Protein AF-A0A9D8T652-F1 (afdb_monomer)

Nearest PDB structures (foldseek):
  4m00-assembly1_A  TM=7.021E-01  e=5.034E-04  Staphylococcus aureus subsp. aureus NCTC 8325
  4m03-assembly1_A-2  TM=6.980E-01  e=7.213E-04  Staphylococcus aureus subsp. aureus NCTC 8325
  4m02-assembly1_A  TM=6.952E-01  e=9.168E-04  Staphylococcus aureus subsp. aureus NCTC 8325
  4aq1-assembly4_C-3  TM=4.911E-01  e=6.244E-03  Geobacillus stearothermophilus
  7r5j-assembly1_10  TM=4.994E-01  e=7.039E-03  Homo sapiens

Solvent-accessible surface area (backbone atoms only — not comparable to full-atom values): 7492 Å² total; per-residue (Å²): 129,68,89,71,48,43,65,45,72,56,82,57,40,29,69,56,28,59,62,77,68,54,56,48,78,50,68,48,38,81,45,50,93,86,70,83,84,55,28,54,43,55,54,50,51,56,52,64,74,34,58,66,48,84,45,37,47,70,38,75,51,76,45,62,52,53,78,82,44,74,87,55,77,54,67,59,45,58,52,75,50,69,86,60,92,39,41,50,76,50,73,57,76,48,38,34,41,37,40,33,59,38,67,42,77,50,59,33,42,35,34,42,33,31,77,88,69,54,69,54,74,48,59,37,33,35,41,26,38,125

Mean predicted aligned error: 3.31 Å

Foldseek 3Di:
DDDQQQQCPQQDGNQLCVLVVHDSNDNQQQDDPVPPPHGVVNVVVVLVVAAEDEAAAQDKDKDFQCVVVVVQPAAKAKDKDFDDPQWDWDDDRRIIMIGGHHFHKGWIWMKIAHPVGDIDIGIYIYGHGD

Radius of gyration: 16.72 Å; Cα contacts (8 Å, |Δi|>4): 249; chains: 1; bounding box: 41×31×46 Å

pLDDT: mean 95.8, std 4.02, range [68.31, 98.5]

Secondary structure (DSSP, 8-state):
--TTSSSS-SSS-HHHHHHHT--TTS--TT--SS-SS--HHHHHHHHHHS-EEEEETT-EEEEEGGGGGTT--SS-EEEEE---SSEEEEEETTEEEEEE-SSEEEEEEEEEE-TTS-EEEEEEEEEEE-

Sequence (130 aa):
RPEGYDSDQDGMLDWWEKLIGSNAQKANHNDDPDHDGWTLLEDYLEFLSHPYLLMKAGSEATFDAAICFKGFDKQPVYSINSQSDIFAAEIDNSLIKVNAKEKGLGKIVMKVTDAQGDSFEQTLNIAICE

Structure (mmCIF, N/CA/C/O backbone):
data_AF-A0A9D8T652-F1
#
_entry.id   AF-A0A9D8T652-F1
#
loop_
_atom_site.group_PDB
_atom_site.id
_atom_site.type_symbol
_atom_site.label_atom_id
_atom_site.label_alt_id
_atom_site.label_comp_id
_atom_site.label_asym_id
_atom_site.label_entity_id
_atom_site.label_seq_id
_atom_site.pdbx_PDB_ins_code
_atom_site.Cartn_x
_atom_site.Cartn_y
_atom_site.Cartn_z
_atom_site.occupancy
_atom_site.B_iso_or_equiv
_atom_site.auth_seq_id
_atom_site.auth_comp_id
_atom_site.auth_asym_id
_atom_site.auth_atom_id
_atom_site.pdbx_PDB_model_num
ATOM 1 N N . ARG A 1 1 ? 0.489 -17.790 -14.366 1.00 68.31 1 ARG A N 1
ATOM 2 C CA . ARG A 1 1 ? -0.011 -16.411 -14.149 1.00 68.31 1 ARG A CA 1
ATOM 3 C C . ARG A 1 1 ? -0.076 -15.725 -15.517 1.00 68.31 1 ARG A C 1
ATOM 5 O O . ARG A 1 1 ? 0.501 -16.301 -16.436 1.00 68.31 1 ARG A O 1
ATOM 12 N N . PRO A 1 2 ? -0.817 -14.619 -15.698 1.00 83.62 2 PRO A N 1
ATOM 13 C CA . PRO A 1 2 ? -0.801 -13.879 -16.960 1.00 83.62 2 PRO A CA 1
ATOM 14 C C . PRO A 1 2 ? 0.624 -13.462 -17.342 1.00 83.62 2 PRO A C 1
ATOM 16 O O . PRO A 1 2 ? 1.485 -13.347 -16.471 1.00 83.62 2 PRO A O 1
ATOM 19 N N . GLU A 1 3 ? 0.859 -13.252 -18.632 1.00 82.69 3 GLU A N 1
ATOM 20 C CA . GLU A 1 3 ? 2.091 -12.629 -19.122 1.00 82.69 3 GLU A CA 1
ATOM 21 C C . GLU A 1 3 ? 2.241 -11.219 -18.518 1.00 82.69 3 GLU A C 1
ATOM 23 O O . GLU A 1 3 ? 1.239 -10.522 -18.340 1.00 82.69 3 GLU A O 1
ATOM 28 N N . GLY A 1 4 ? 3.466 -10.821 -18.154 1.00 84.56 4 GLY A N 1
ATOM 29 C CA . GLY A 1 4 ? 3.731 -9.528 -17.504 1.00 84.56 4 GLY A CA 1
ATOM 30 C C . GLY A 1 4 ? 3.323 -9.448 -16.029 1.00 84.56 4 GLY A C 1
ATOM 31 O O . GLY A 1 4 ? 3.070 -8.358 -15.520 1.00 84.56 4 GLY A O 1
ATOM 32 N N . TYR A 1 5 ? 3.165 -10.594 -15.359 1.00 91.31 5 TYR A N 1
ATOM 33 C CA . TYR A 1 5 ? 2.900 -10.630 -13.919 1.00 91.31 5 TYR A CA 1
ATOM 34 C C . TYR A 1 5 ? 4.182 -10.460 -13.086 1.00 91.31 5 TYR A C 1
ATOM 36 O O . TYR A 1 5 ? 4.167 -9.722 -12.109 1.00 91.31 5 TYR A O 1
ATOM 44 N N . ASP A 1 6 ? 5.230 -11.189 -13.465 1.00 96.38 6 ASP A N 1
ATOM 45 C CA . ASP A 1 6 ? 6.579 -11.243 -12.877 1.00 96.38 6 ASP A CA 1
ATOM 46 C C . ASP A 1 6 ? 7.470 -11.796 -14.001 1.00 96.38 6 ASP A C 1
ATOM 48 O O . ASP A 1 6 ? 7.504 -13.008 -14.259 1.00 96.38 6 ASP A O 1
ATOM 52 N N . SER A 1 7 ? 7.968 -10.886 -14.830 1.00 96.50 7 SER A N 1
ATOM 53 C CA . SER A 1 7 ? 8.536 -11.189 -16.144 1.00 96.50 7 SER A CA 1
ATOM 54 C C . SER A 1 7 ? 9.944 -11.778 -16.064 1.00 96.50 7 SER A C 1
ATOM 56 O O . SER A 1 7 ? 10.302 -12.599 -16.913 1.00 96.50 7 SER A O 1
ATOM 58 N N . ASP A 1 8 ? 10.725 -11.407 -15.055 1.00 96.19 8 ASP A N 1
ATOM 59 C CA . ASP A 1 8 ? 12.075 -11.921 -14.812 1.00 96.19 8 ASP A CA 1
ATOM 60 C C . ASP A 1 8 ? 12.148 -13.003 -13.721 1.00 96.19 8 ASP A C 1
ATOM 62 O O . ASP A 1 8 ? 13.202 -13.623 -13.556 1.00 96.19 8 ASP A O 1
ATOM 66 N N . GLN A 1 9 ? 11.006 -13.327 -13.101 1.00 96.19 9 GLN A N 1
ATOM 67 C CA . GLN A 1 9 ? 10.797 -14.467 -12.202 1.00 96.19 9 GLN A CA 1
ATOM 68 C C . GLN A 1 9 ? 11.591 -14.362 -10.907 1.00 96.19 9 GLN A C 1
ATOM 70 O O . GLN A 1 9 ? 12.114 -15.360 -10.395 1.00 96.19 9 GLN A O 1
ATOM 75 N N . ASP A 1 10 ? 11.681 -13.147 -10.388 1.00 96.56 10 ASP A N 1
ATOM 76 C CA . ASP A 1 10 ? 12.565 -12.808 -9.285 1.00 96.56 10 ASP A CA 1
ATOM 77 C C . ASP A 1 10 ? 11.826 -12.628 -7.946 1.00 96.56 10 ASP A C 1
ATOM 79 O O . ASP A 1 10 ? 12.440 -12.531 -6.882 1.00 96.56 10 ASP A O 1
ATOM 83 N N . GLY A 1 11 ? 10.493 -12.720 -7.996 1.00 95.62 11 GLY A N 1
ATOM 84 C CA . GLY A 1 11 ? 9.608 -12.629 -6.842 1.00 95.62 11 GLY A CA 1
ATOM 85 C C . GLY A 1 11 ? 8.976 -11.251 -6.662 1.00 95.62 11 GLY A C 1
ATOM 86 O 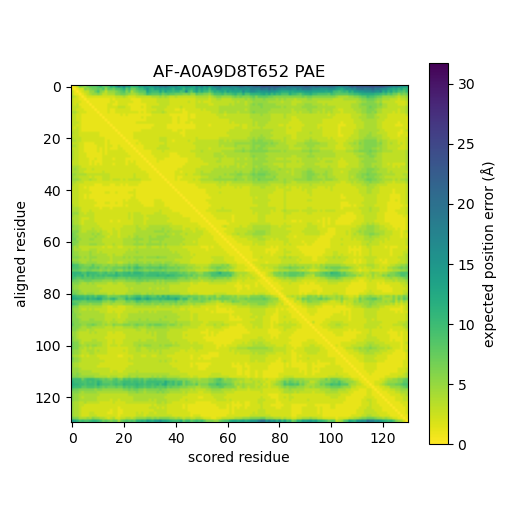O . GLY A 1 11 ? 8.002 -11.150 -5.905 1.00 95.62 11 GLY A O 1
ATOM 87 N N . MET A 1 12 ? 9.455 -10.227 -7.370 1.00 97.50 12 MET A N 1
ATOM 88 C CA . MET A 1 12 ? 8.786 -8.934 -7.490 1.00 97.50 12 MET A CA 1
ATOM 89 C C . MET A 1 12 ? 7.799 -8.944 -8.660 1.00 97.50 12 MET A C 1
ATOM 91 O O . MET A 1 12 ? 7.916 -9.709 -9.608 1.00 97.50 12 MET A O 1
ATOM 95 N N . LEU A 1 13 ? 6.737 -8.144 -8.563 1.00 96.75 13 LEU A N 1
ATOM 96 C CA . LEU A 1 13 ? 5.757 -8.047 -9.647 1.00 96.75 13 LEU A CA 1
ATOM 97 C C . LEU A 1 13 ? 6.087 -6.873 -10.554 1.00 96.75 13 LEU A C 1
ATOM 99 O O . LEU A 1 13 ? 6.394 -5.789 -10.058 1.00 96.75 13 LEU A O 1
ATOM 103 N N . ASP A 1 14 ? 5.851 -7.030 -11.858 1.00 96.44 14 ASP A N 1
ATOM 104 C CA . ASP A 1 14 ? 6.152 -5.99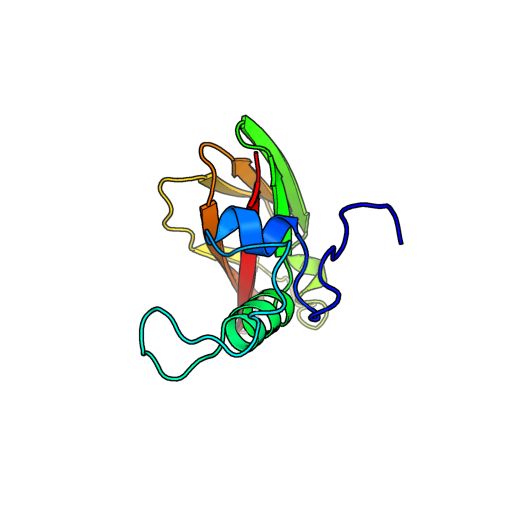6 -12.854 1.00 96.44 14 ASP A CA 1
ATOM 105 C C . ASP A 1 14 ? 5.556 -4.623 -12.502 1.00 96.44 14 ASP A C 1
ATOM 107 O O . ASP A 1 14 ? 6.127 -3.586 -12.836 1.00 96.44 14 ASP A O 1
ATOM 111 N N . TRP A 1 15 ? 4.363 -4.587 -11.892 1.00 95.00 15 TRP A N 1
ATOM 112 C CA . TRP A 1 15 ? 3.718 -3.325 -11.514 1.00 95.00 15 TRP A CA 1
ATOM 113 C C . TRP A 1 15 ? 4.467 -2.612 -10.386 1.00 95.00 15 TRP A C 1
ATOM 115 O O . TRP A 1 15 ? 4.519 -1.384 -10.400 1.00 95.00 15 TRP A O 1
ATOM 125 N N . TRP A 1 16 ? 5.036 -3.363 -9.439 1.00 96.62 16 TRP A N 1
ATOM 126 C CA . TRP A 1 16 ? 5.804 -2.825 -8.319 1.00 96.62 16 TRP A CA 1
ATOM 127 C C . TRP A 1 16 ? 7.099 -2.232 -8.842 1.00 96.62 16 TRP A C 1
ATOM 129 O O . TRP A 1 16 ? 7.370 -1.053 -8.635 1.00 96.62 16 TRP A O 1
ATOM 139 N N . GLU A 1 17 ? 7.835 -3.013 -9.626 1.00 97.25 17 GLU A N 1
ATOM 140 C CA . GLU A 1 17 ? 9.112 -2.596 -10.191 1.00 97.25 17 GLU A CA 1
ATOM 141 C C . GLU A 1 17 ? 8.978 -1.356 -11.071 1.00 97.25 17 GLU A C 1
ATOM 143 O O . GLU A 1 17 ? 9.744 -0.407 -10.921 1.00 97.25 17 GLU A O 1
ATOM 148 N N . LYS A 1 18 ? 7.950 -1.302 -11.929 1.00 95.69 18 LYS A N 1
ATOM 149 C CA . LYS A 1 18 ? 7.647 -0.102 -12.728 1.00 95.69 18 LYS A CA 1
ATOM 150 C C . LYS A 1 18 ? 7.316 1.108 -11.857 1.00 95.69 18 LYS A C 1
ATOM 152 O O . LYS A 1 18 ? 7.651 2.229 -12.235 1.00 95.69 18 LYS A O 1
ATOM 157 N N . LEU A 1 19 ? 6.645 0.899 -10.724 1.00 96.12 19 LEU A N 1
ATOM 158 C CA . LEU A 1 19 ? 6.236 1.969 -9.817 1.00 96.12 19 LEU A CA 1
ATOM 159 C C . LEU A 1 19 ? 7.425 2.565 -9.054 1.00 96.12 19 LEU A C 1
ATOM 161 O O . LEU A 1 19 ? 7.493 3.785 -8.919 1.00 96.12 19 LEU A O 1
ATOM 165 N N . ILE A 1 20 ? 8.363 1.725 -8.606 1.00 95.25 20 ILE A N 1
ATOM 166 C CA . ILE A 1 20 ? 9.574 2.159 -7.888 1.00 95.25 20 ILE A CA 1
ATOM 167 C C . ILE A 1 20 ? 10.742 2.524 -8.819 1.00 95.25 20 ILE A C 1
ATOM 169 O O . ILE A 1 20 ? 11.761 3.033 -8.365 1.00 95.25 20 ILE A O 1
ATOM 173 N N . GLY A 1 21 ? 10.601 2.289 -10.127 1.00 95.25 21 GLY A N 1
ATOM 174 C CA . GLY A 1 21 ? 11.634 2.584 -11.122 1.00 95.25 21 GLY A CA 1
ATOM 175 C C . GLY A 1 21 ? 12.729 1.517 -11.252 1.00 95.25 21 GLY A C 1
ATOM 176 O O . GLY A 1 21 ? 13.797 1.821 -11.785 1.00 95.25 21 GLY A O 1
ATOM 177 N N . SER A 1 22 ? 12.471 0.286 -10.798 1.00 95.75 22 SER A N 1
ATOM 178 C CA . SER A 1 22 ? 13.306 -0.892 -11.073 1.00 95.75 22 SER A CA 1
ATOM 179 C C . SER A 1 22 ? 13.072 -1.432 -12.499 1.00 95.75 22 SER A C 1
ATOM 181 O O . SER A 1 22 ? 12.342 -0.843 -13.305 1.00 95.75 22 SER A O 1
ATOM 183 N N . ASN A 1 23 ? 13.716 -2.548 -12.846 1.00 96.06 23 ASN A N 1
ATOM 184 C CA . ASN A 1 23 ? 13.670 -3.165 -14.163 1.00 96.06 23 ASN A CA 1
ATOM 185 C C . ASN A 1 23 ? 13.030 -4.557 -14.129 1.00 96.06 23 ASN A C 1
ATOM 187 O O . ASN A 1 23 ? 13.747 -5.542 -14.023 1.00 96.06 23 ASN A O 1
ATOM 191 N N . ALA A 1 24 ? 11.738 -4.609 -14.455 1.00 96.56 24 ALA A N 1
ATOM 192 C CA . ALA A 1 24 ? 10.939 -5.836 -14.538 1.00 96.56 24 ALA A CA 1
ATOM 193 C C . ALA A 1 24 ? 11.366 -6.860 -15.602 1.00 96.56 24 ALA A C 1
ATOM 195 O O . ALA A 1 24 ? 10.586 -7.716 -15.991 1.00 96.56 24 ALA A O 1
ATOM 196 N N . GLN A 1 25 ? 12.534 -6.719 -16.219 1.00 97.12 25 GLN A N 1
ATOM 197 C CA . GLN A 1 25 ? 13.079 -7.671 -17.191 1.00 97.12 25 GLN A CA 1
ATOM 198 C C . GLN A 1 25 ? 14.458 -8.185 -16.757 1.00 97.12 25 GLN A C 1
ATOM 200 O O . GLN A 1 25 ? 15.154 -8.836 -17.544 1.00 97.12 25 GLN A O 1
ATOM 205 N N . LYS A 1 26 ? 14.895 -7.856 -15.540 1.00 97.69 26 LYS A N 1
ATOM 206 C CA . LYS A 1 26 ? 16.199 -8.216 -14.999 1.00 97.69 26 LYS A CA 1
ATOM 207 C C . LYS A 1 26 ? 16.004 -8.552 -13.530 1.00 97.69 26 LYS A C 1
ATOM 209 O O . LYS A 1 26 ? 15.917 -7.628 -12.742 1.00 97.69 26 LYS A O 1
ATOM 214 N N . ALA A 1 27 ? 16.153 -9.835 -13.196 1.00 97.75 27 ALA A N 1
ATOM 215 C CA . ALA A 1 27 ? 16.080 -10.348 -11.831 1.00 97.75 27 ALA A CA 1
ATOM 216 C C . ALA A 1 27 ? 17.088 -9.651 -10.900 1.00 97.75 27 ALA A C 1
ATOM 218 O O . ALA A 1 27 ? 18.232 -10.097 -10.740 1.00 97.75 27 ALA A O 1
ATOM 219 N N . ASN A 1 28 ? 16.676 -8.522 -10.336 1.00 97.75 28 ASN A N 1
ATOM 220 C CA . ASN A 1 28 ? 17.503 -7.579 -9.602 1.00 97.75 28 ASN A CA 1
ATOM 221 C C . ASN A 1 28 ? 16.968 -7.317 -8.194 1.00 97.75 28 ASN A C 1
ATOM 223 O O . ASN A 1 28 ? 17.442 -6.400 -7.538 1.00 97.75 28 ASN A O 1
ATOM 227 N N . HIS A 1 29 ? 16.065 -8.166 -7.707 1.00 98.12 29 HIS A N 1
ATOM 228 C CA . HIS A 1 29 ? 15.568 -8.211 -6.334 1.00 98.12 29 HIS A CA 1
ATOM 229 C C . HIS A 1 29 ? 16.623 -8.046 -5.240 1.00 98.12 29 HIS A C 1
ATOM 231 O O . HIS A 1 29 ? 16.267 -7.543 -4.186 1.00 98.12 29 HIS A O 1
ATOM 237 N N . ASN A 1 30 ? 17.875 -8.479 -5.454 1.00 98.31 30 ASN A N 1
ATOM 238 C CA . ASN A 1 30 ? 18.967 -8.350 -4.476 1.00 98.31 30 ASN A CA 1
ATOM 239 C C . ASN A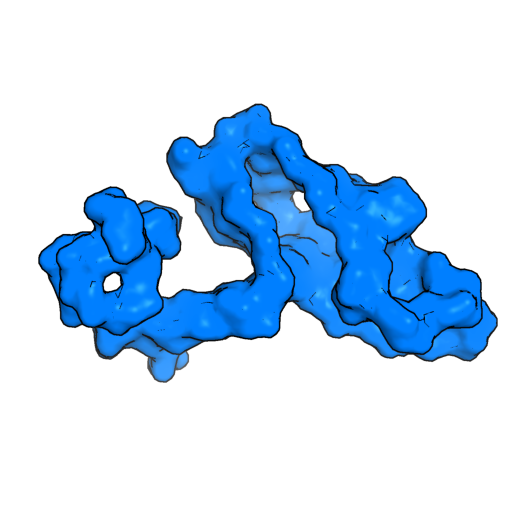 1 30 ? 19.764 -7.037 -4.600 1.00 98.31 30 ASN A C 1
ATOM 241 O O . ASN A 1 30 ? 20.728 -6.851 -3.857 1.00 98.31 30 ASN A O 1
ATOM 245 N N . ASP A 1 31 ? 19.445 -6.179 -5.572 1.00 98.44 31 ASP A N 1
ATOM 246 C CA . ASP A 1 31 ? 20.046 -4.851 -5.664 1.00 98.44 31 ASP A CA 1
ATOM 247 C C . ASP A 1 31 ? 19.550 -4.005 -4.470 1.00 98.44 31 ASP A C 1
ATOM 249 O O . ASP A 1 31 ? 18.415 -4.145 -4.019 1.00 98.44 31 ASP A O 1
ATOM 253 N N . ASP A 1 32 ? 20.418 -3.121 -3.982 1.00 97.94 32 ASP A N 1
ATOM 254 C CA . ASP A 1 32 ? 20.154 -2.112 -2.945 1.00 97.94 32 ASP A CA 1
ATOM 255 C C . ASP A 1 32 ? 20.634 -0.763 -3.523 1.00 97.94 32 ASP A C 1
ATOM 257 O O . ASP A 1 32 ? 21.814 -0.403 -3.387 1.00 97.94 32 ASP A O 1
ATOM 261 N N . PRO A 1 33 ? 19.798 -0.099 -4.348 1.00 96.81 33 PRO A N 1
ATOM 262 C CA . PRO A 1 33 ? 20.215 1.065 -5.126 1.00 96.81 33 PRO A CA 1
ATOM 263 C C . PRO A 1 33 ? 20.317 2.360 -4.312 1.00 96.81 33 PRO A C 1
ATOM 265 O O . PRO A 1 33 ? 21.003 3.283 -4.761 1.00 96.81 33 PRO A O 1
ATOM 268 N N . ASP A 1 34 ? 19.643 2.460 -3.165 1.00 96.44 34 ASP A N 1
ATOM 269 C CA . ASP A 1 34 ? 19.699 3.627 -2.277 1.00 96.44 34 ASP A CA 1
ATOM 270 C C . ASP A 1 34 ? 20.634 3.435 -1.068 1.00 96.44 34 ASP A C 1
ATOM 272 O O . ASP A 1 34 ? 20.961 4.416 -0.392 1.00 96.44 34 ASP A O 1
ATOM 276 N N . HIS A 1 35 ? 21.187 2.229 -0.903 1.00 97.31 35 HIS A N 1
ATOM 277 C CA . HIS A 1 35 ? 22.204 1.864 0.081 1.00 97.31 35 HIS A CA 1
ATOM 278 C C . HIS A 1 35 ? 21.726 1.985 1.529 1.00 97.31 35 HIS A C 1
ATOM 280 O O . HIS A 1 35 ? 22.509 2.363 2.414 1.00 97.31 35 HIS A O 1
ATOM 286 N N . ASP A 1 36 ? 20.454 1.675 1.780 1.00 97.44 36 ASP A N 1
ATOM 287 C CA . ASP A 1 36 ? 19.873 1.685 3.124 1.00 97.44 36 ASP A CA 1
ATOM 288 C C . ASP A 1 36 ? 19.983 0.324 3.848 1.00 97.44 36 ASP A C 1
ATOM 290 O O . ASP A 1 36 ? 19.710 0.224 5.052 1.00 97.44 36 ASP A O 1
ATOM 294 N N . GLY A 1 37 ? 20.493 -0.695 3.146 1.00 97.69 37 GLY A N 1
ATOM 295 C CA . GLY A 1 37 ? 20.681 -2.050 3.649 1.00 97.69 37 GLY A CA 1
ATOM 296 C C . GLY A 1 37 ? 19.484 -2.976 3.434 1.00 97.69 37 GLY A C 1
ATOM 297 O O . GLY A 1 37 ? 19.548 -4.112 3.911 1.00 97.6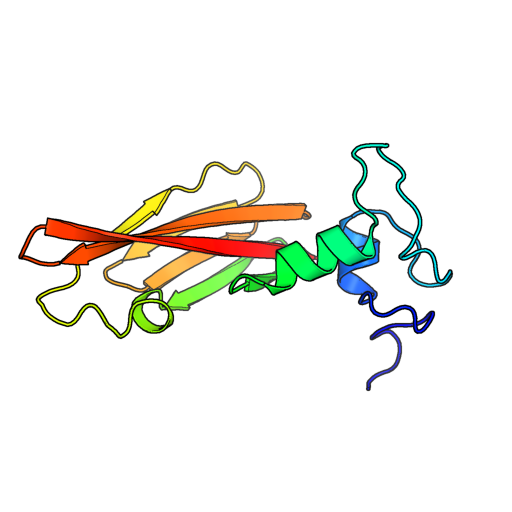9 37 GLY A O 1
ATOM 298 N N . TRP A 1 38 ? 18.439 -2.516 2.743 1.00 98.00 38 TRP A N 1
ATOM 299 C CA . TRP A 1 38 ? 17.310 -3.315 2.283 1.00 98.00 38 TRP A CA 1
ATOM 300 C C . TRP A 1 38 ? 17.413 -3.540 0.778 1.00 98.00 38 TRP A C 1
ATOM 302 O O . TRP A 1 38 ? 17.781 -2.676 -0.013 1.00 98.00 38 TRP A O 1
ATOM 312 N N . THR A 1 39 ? 17.128 -4.767 0.374 1.00 98.44 39 THR A N 1
ATOM 313 C CA . THR A 1 39 ? 17.040 -5.125 -1.037 1.00 98.44 39 THR A CA 1
ATOM 314 C C . THR A 1 39 ? 15.672 -4.750 -1.599 1.00 98.44 39 THR A C 1
ATOM 316 O O . THR A 1 39 ? 14.674 -4.709 -0.874 1.00 98.44 39 THR A O 1
ATOM 319 N N . LEU A 1 40 ? 15.586 -4.588 -2.921 1.00 98.44 40 LEU A N 1
ATOM 320 C CA . LEU A 1 40 ? 14.318 -4.300 -3.605 1.00 98.44 40 LEU A CA 1
ATOM 321 C C . LEU A 1 40 ? 13.196 -5.305 -3.271 1.00 98.44 40 LEU A C 1
ATOM 323 O O . LEU A 1 40 ? 12.021 -4.934 -3.193 1.00 98.44 40 LEU A O 1
ATOM 327 N N . LEU A 1 41 ? 13.541 -6.580 -3.058 1.00 98.38 41 LEU A N 1
ATOM 328 C CA . LEU A 1 41 ? 12.571 -7.594 -2.638 1.00 98.38 41 LEU A CA 1
ATOM 329 C C . LEU A 1 41 ? 12.147 -7.442 -1.180 1.00 98.38 41 LEU A C 1
ATOM 331 O O . LEU A 1 41 ? 10.990 -7.715 -0.868 1.00 98.38 41 LEU A O 1
ATOM 335 N N . GLU A 1 42 ? 13.032 -7.016 -0.284 1.00 98.50 42 GLU A N 1
ATOM 336 C CA . GLU A 1 42 ? 12.660 -6.781 1.113 1.00 98.50 42 GLU A CA 1
ATOM 337 C C . GLU A 1 42 ? 11.693 -5.598 1.235 1.00 98.50 42 GLU A C 1
ATOM 339 O O . GLU A 1 42 ? 10.690 -5.729 1.940 1.00 98.50 42 GLU A O 1
ATOM 344 N N . ASP A 1 43 ? 11.894 -4.525 0.463 1.00 98.12 43 ASP A N 1
ATOM 345 C CA . ASP A 1 43 ? 10.925 -3.423 0.356 1.00 98.12 43 ASP A CA 1
ATOM 346 C C . ASP A 1 43 ? 9.568 -3.902 -0.166 1.00 98.12 43 ASP A C 1
ATOM 348 O O . ASP A 1 43 ? 8.506 -3.531 0.345 1.00 98.12 43 ASP A O 1
ATOM 352 N N . TYR A 1 44 ? 9.582 -4.774 -1.176 1.00 98.06 44 TYR A N 1
ATOM 353 C CA . TYR A 1 44 ? 8.351 -5.335 -1.718 1.00 98.06 44 TYR A CA 1
ATOM 354 C C . TYR A 1 44 ? 7.611 -6.211 -0.694 1.00 98.06 44 TYR A C 1
ATOM 356 O O . TYR A 1 44 ? 6.383 -6.148 -0.567 1.00 98.06 44 TYR A O 1
ATOM 364 N N . LEU A 1 45 ? 8.345 -7.028 0.064 1.00 98.25 45 LEU A N 1
ATOM 365 C CA . LEU A 1 45 ? 7.777 -7.871 1.115 1.00 98.25 45 LEU A CA 1
ATOM 366 C C . LEU A 1 45 ? 7.260 -7.046 2.299 1.00 98.25 45 LEU A C 1
ATOM 368 O O . LEU A 1 45 ? 6.216 -7.398 2.854 1.00 98.25 45 LEU A O 1
ATOM 372 N N . GLU A 1 46 ? 7.927 -5.945 2.656 1.00 97.94 46 GLU A N 1
ATOM 373 C CA . GLU A 1 46 ? 7.418 -4.971 3.630 1.00 97.94 46 GLU A CA 1
ATOM 374 C C . GLU A 1 46 ? 6.074 -4.415 3.161 1.00 97.94 46 GLU A C 1
ATOM 376 O O . GLU A 1 46 ? 5.087 -4.472 3.908 1.00 97.94 46 GLU A O 1
ATOM 381 N N . PHE A 1 47 ? 5.994 -3.996 1.893 1.00 97.88 47 PHE A N 1
ATOM 382 C CA . PHE A 1 47 ? 4.764 -3.446 1.341 1.00 97.88 47 PHE A CA 1
ATOM 383 C C . PHE A 1 47 ? 3.610 -4.455 1.423 1.00 97.88 47 PHE A C 1
ATOM 385 O O . PHE A 1 47 ? 2.501 -4.107 1.841 1.00 97.88 47 PHE A O 1
ATOM 392 N N . LEU A 1 48 ? 3.875 -5.715 1.060 1.00 97.19 48 LEU A N 1
ATOM 393 C CA . LEU A 1 48 ? 2.895 -6.805 1.091 1.00 97.19 48 LEU A CA 1
ATOM 394 C C . LEU A 1 48 ? 2.539 -7.292 2.500 1.00 97.19 48 LEU A C 1
ATOM 396 O O . LEU A 1 48 ? 1.513 -7.957 2.669 1.00 97.19 48 LEU A O 1
ATOM 400 N N . SER A 1 49 ? 3.370 -7.001 3.502 1.00 96.88 49 SER A N 1
ATOM 401 C CA . SER A 1 49 ? 3.100 -7.385 4.893 1.00 96.88 49 SER A CA 1
ATOM 402 C C . SER A 1 49 ? 1.911 -6.625 5.495 1.00 96.88 49 SER A C 1
ATOM 404 O O . SER A 1 49 ? 1.331 -7.059 6.494 1.00 96.88 49 SER A O 1
ATOM 406 N N . HIS A 1 50 ? 1.495 -5.538 4.843 1.00 97.25 50 HIS A N 1
ATOM 407 C CA . HIS A 1 50 ? 0.339 -4.729 5.194 1.00 97.25 50 HIS A CA 1
ATOM 408 C C . HIS A 1 50 ? -0.819 -4.949 4.205 1.00 97.25 50 HIS A C 1
ATOM 410 O O . HIS A 1 50 ? -0.595 -5.275 3.036 1.00 97.25 50 HIS A O 1
ATOM 416 N N . PRO A 1 51 ? -2.087 -4.744 4.618 1.00 97.25 51 PRO A N 1
ATOM 417 C CA . PRO A 1 51 ? -3.171 -4.603 3.652 1.00 97.25 51 PRO A CA 1
ATOM 418 C C . PRO A 1 51 ? -2.836 -3.468 2.680 1.00 97.25 51 PRO A C 1
ATOM 420 O O . PRO A 1 51 ? -2.255 -2.458 3.082 1.00 97.25 51 PRO A O 1
ATOM 423 N N . TYR A 1 52 ? -3.223 -3.614 1.414 1.00 97.38 52 TYR A N 1
ATOM 424 C CA . TYR A 1 52 ? -2.936 -2.609 0.400 1.00 97.38 52 TYR A CA 1
ATOM 425 C C . TYR A 1 52 ? -4.074 -2.416 -0.603 1.00 97.38 52 TYR A C 1
ATOM 427 O O . TYR A 1 52 ? -4.879 -3.318 -0.845 1.00 97.38 52 TYR A O 1
ATOM 435 N N . LEU A 1 53 ? -4.116 -1.231 -1.211 1.00 97.44 53 LEU A N 1
ATOM 436 C CA . LEU A 1 53 ? -4.915 -0.938 -2.397 1.00 97.44 53 LEU A CA 1
ATOM 437 C C . LEU A 1 53 ? -3.998 -0.762 -3.604 1.00 97.44 53 LEU A C 1
ATOM 439 O O . LEU A 1 53 ? -3.037 0.003 -3.557 1.00 97.44 53 LEU A O 1
ATOM 443 N N . LEU A 1 54 ? -4.347 -1.437 -4.697 1.00 96.94 54 LEU A N 1
ATOM 444 C CA . LEU A 1 54 ? -3.751 -1.229 -6.011 1.00 96.94 54 LEU A CA 1
ATOM 445 C C . LEU A 1 54 ? -4.741 -0.439 -6.870 1.00 96.94 54 LEU A C 1
ATOM 447 O O . LEU A 1 54 ? -5.851 -0.904 -7.136 1.00 96.94 54 LEU A O 1
ATOM 451 N N . MET A 1 55 ? -4.358 0.769 -7.268 1.00 96.94 55 MET A N 1
ATOM 452 C CA . MET A 1 55 ? -5.232 1.751 -7.911 1.00 96.94 55 MET A CA 1
ATOM 453 C C . MET A 1 55 ? -4.583 2.322 -9.171 1.00 96.94 55 MET A C 1
ATOM 455 O O . MET A 1 55 ? -3.380 2.188 -9.375 1.00 96.94 55 MET A O 1
ATOM 459 N N . LYS A 1 56 ? -5.382 2.996 -10.002 1.00 96.25 56 LYS A N 1
ATOM 460 C CA . LYS A 1 56 ? -4.882 3.818 -11.115 1.00 96.25 56 LYS A CA 1
ATOM 461 C C . LYS A 1 56 ? -4.998 5.299 -10.789 1.00 96.25 56 LYS A C 1
ATOM 463 O O . LYS A 1 56 ? -5.923 5.694 -10.070 1.00 96.25 56 LYS A O 1
ATOM 468 N N . ALA A 1 57 ? -4.114 6.123 -11.340 1.00 96.06 57 ALA A N 1
ATOM 469 C CA . ALA A 1 57 ? -4.234 7.574 -11.215 1.00 96.06 57 ALA A CA 1
ATOM 470 C C . ALA A 1 57 ? -5.613 8.063 -11.716 1.00 96.06 57 ALA A C 1
ATOM 472 O O . ALA A 1 57 ? -6.125 7.597 -12.735 1.00 96.06 57 ALA A O 1
ATOM 473 N N . GLY A 1 58 ? -6.249 8.967 -10.967 1.00 96.25 58 GLY A N 1
ATOM 474 C CA . GLY A 1 58 ? -7.590 9.485 -11.261 1.00 96.25 58 GLY A CA 1
ATOM 475 C C . GLY A 1 58 ? -8.757 8.560 -10.888 1.00 96.25 58 GLY A C 1
ATOM 476 O O . GLY A 1 58 ? -9.907 8.913 -11.151 1.00 96.25 58 GLY A O 1
ATOM 477 N N . SER A 1 59 ? -8.501 7.389 -10.292 1.00 97.50 59 SER A N 1
ATOM 478 C CA . SER A 1 59 ? -9.552 6.467 -9.833 1.00 97.50 59 SER A CA 1
ATOM 479 C C . SER A 1 59 ? -9.925 6.668 -8.361 1.00 97.50 59 SER A C 1
ATOM 481 O O . SER A 1 59 ? -9.192 7.280 -7.581 1.00 97.50 59 SER A O 1
ATOM 483 N N . GLU A 1 60 ? -11.076 6.122 -7.971 1.00 97.38 60 GLU A N 1
ATOM 484 C CA . GLU A 1 60 ? -11.496 6.028 -6.576 1.00 97.38 60 GLU A CA 1
ATOM 485 C C . GLU A 1 60 ? -11.658 4.570 -6.146 1.00 97.38 60 GLU A C 1
ATOM 487 O O . GLU A 1 60 ? -12.044 3.709 -6.940 1.00 97.38 60 GLU A O 1
ATOM 492 N N . ALA A 1 61 ? -11.366 4.303 -4.87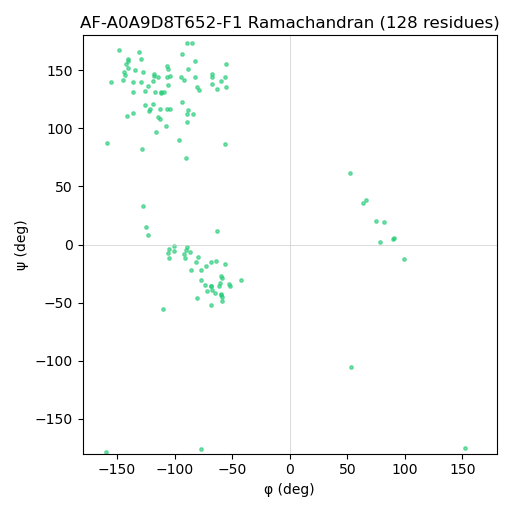7 1.00 97.31 61 ALA A N 1
ATOM 493 C CA . ALA A 1 61 ? -11.586 3.009 -4.251 1.00 97.31 61 ALA A CA 1
ATOM 494 C C . ALA A 1 61 ? -12.095 3.194 -2.822 1.00 97.31 61 ALA A C 1
ATOM 496 O O . ALA A 1 61 ? -11.888 4.234 -2.190 1.00 97.31 61 ALA A O 1
ATOM 497 N N . THR A 1 62 ? -12.751 2.160 -2.308 1.00 97.56 62 THR A N 1
ATOM 498 C CA . THR A 1 62 ? -13.205 2.105 -0.920 1.00 97.56 62 THR A CA 1
ATOM 499 C C . THR A 1 62 ? -12.627 0.873 -0.245 1.00 97.56 62 THR A C 1
ATOM 501 O O . THR A 1 62 ? -12.632 -0.212 -0.826 1.00 97.56 62 THR A O 1
ATOM 504 N N . PHE A 1 63 ? -12.150 1.044 0.984 1.00 98.00 63 PHE A N 1
ATOM 505 C CA . PHE A 1 63 ? -11.635 -0.024 1.832 1.00 98.00 63 PHE A CA 1
ATOM 506 C C . PHE A 1 63 ? -12.353 -0.011 3.180 1.00 98.00 63 PHE A C 1
ATOM 508 O O . PHE A 1 63 ? -12.477 1.039 3.803 1.00 98.00 63 PHE A O 1
ATOM 515 N N . ASP A 1 64 ? -12.820 -1.170 3.640 1.00 97.75 64 ASP A N 1
ATOM 516 C CA . ASP A 1 64 ? -13.445 -1.295 4.956 1.00 97.75 64 ASP A CA 1
ATOM 517 C C . ASP A 1 64 ? -12.392 -1.619 6.024 1.00 97.75 64 ASP A C 1
ATOM 519 O O . ASP A 1 64 ? -11.909 -2.752 6.128 1.00 97.75 64 ASP A O 1
ATOM 523 N N . ALA A 1 65 ? -12.059 -0.620 6.843 1.00 97.25 65 ALA A N 1
ATOM 524 C CA . ALA A 1 65 ? -11.096 -0.738 7.932 1.00 97.25 65 ALA A CA 1
ATOM 525 C C . ALA A 1 65 ? -11.495 -1.814 8.952 1.00 97.25 65 ALA A C 1
ATOM 527 O O . ALA A 1 65 ? -10.619 -2.447 9.545 1.00 97.25 65 ALA A O 1
ATOM 528 N N . ALA A 1 66 ? -12.793 -2.089 9.135 1.00 96.00 66 ALA A N 1
ATOM 529 C CA . ALA A 1 66 ? -13.262 -3.059 10.124 1.00 96.00 66 ALA A CA 1
ATOM 530 C C . ALA A 1 66 ? -12.701 -4.473 9.885 1.00 96.00 66 ALA A C 1
ATOM 532 O O . ALA A 1 66 ? -12.500 -5.231 10.838 1.00 96.00 66 ALA A O 1
ATOM 533 N N . ILE A 1 67 ? -12.368 -4.819 8.634 1.00 95.44 67 ILE A N 1
ATOM 534 C CA . ILE A 1 67 ? -11.757 -6.110 8.279 1.00 95.44 67 ILE A CA 1
ATOM 535 C C . ILE A 1 67 ? -10.405 -6.304 8.983 1.00 95.44 67 ILE A C 1
ATOM 537 O O . ILE A 1 67 ? -10.078 -7.432 9.359 1.00 95.44 67 ILE A O 1
ATOM 541 N N . CYS A 1 68 ? -9.655 -5.223 9.210 1.00 95.56 68 CYS A N 1
ATOM 542 C CA . CYS A 1 68 ? -8.358 -5.239 9.888 1.00 95.56 68 CYS A CA 1
ATOM 543 C C . CYS A 1 68 ? -8.465 -5.258 11.419 1.00 95.56 68 CYS A C 1
ATOM 545 O O . CYS A 1 68 ? -7.490 -5.577 12.090 1.00 95.56 68 CYS A O 1
ATOM 547 N N . PHE A 1 69 ? -9.640 -4.960 11.980 1.00 95.38 69 PHE A N 1
ATOM 548 C CA . PHE A 1 69 ? -9.829 -4.748 13.418 1.00 95.38 69 PHE A CA 1
ATOM 549 C C . PHE A 1 69 ? -10.953 -5.613 14.005 1.00 95.38 69 PHE A C 1
ATOM 551 O O . PHE A 1 69 ? -11.624 -5.206 14.948 1.00 95.38 69 PHE A O 1
ATOM 558 N N . LYS A 1 70 ? -11.162 -6.831 13.483 1.00 91.06 70 LYS A N 1
ATOM 559 C CA . LYS A 1 70 ? -12.271 -7.724 13.892 1.00 91.06 70 LYS A CA 1
ATOM 560 C C . LYS A 1 70 ? -12.339 -8.059 15.392 1.00 91.06 70 LYS A C 1
ATOM 562 O O . LYS A 1 70 ? -13.372 -8.538 15.840 1.00 91.06 70 LYS A O 1
ATOM 567 N N . GLY A 1 71 ? -11.263 -7.839 16.151 1.00 90.31 71 GLY A N 1
ATOM 568 C CA . GLY A 1 71 ? -11.240 -8.017 17.608 1.00 90.31 71 GLY A CA 1
ATOM 569 C C . GLY A 1 71 ? -11.843 -6.858 18.412 1.00 90.31 71 GLY A C 1
ATOM 570 O O . GLY A 1 71 ? -12.046 -7.009 19.611 1.00 90.31 71 GLY A O 1
ATOM 571 N N . PHE A 1 72 ? -12.129 -5.717 17.780 1.00 92.62 72 PHE A N 1
ATOM 572 C CA . PHE A 1 72 ? -12.710 -4.537 18.421 1.00 92.62 72 PHE A CA 1
ATOM 573 C C . PHE A 1 72 ? -14.232 -4.536 18.224 1.00 92.62 72 PHE A C 1
ATOM 575 O O . PHE A 1 72 ? -14.740 -4.014 17.235 1.00 92.62 72 PHE A O 1
ATOM 582 N N . ASP A 1 73 ? -14.967 -5.143 19.158 1.00 88.75 73 ASP A N 1
ATOM 583 C CA . ASP A 1 73 ? -16.425 -5.339 19.083 1.00 88.75 73 ASP A CA 1
ATOM 584 C C . ASP A 1 73 ? -17.235 -4.398 20.001 1.00 88.75 73 ASP A C 1
ATOM 586 O O . ASP A 1 73 ? -18.451 -4.248 19.850 1.00 88.75 73 ASP A O 1
ATOM 590 N N . LYS A 1 74 ? -16.568 -3.697 20.921 1.00 90.75 74 LYS A N 1
ATOM 591 C CA . LYS A 1 74 ? -17.184 -2.759 21.871 1.00 90.75 74 LYS A CA 1
ATOM 592 C C . LYS A 1 74 ? -17.260 -1.338 21.316 1.00 90.75 74 LYS A C 1
ATOM 594 O O . LYS A 1 74 ? -16.530 -0.455 21.756 1.00 90.75 74 LYS A O 1
ATOM 599 N N . GLN A 1 75 ? -18.193 -1.119 20.387 1.00 92.31 75 GLN A N 1
ATOM 600 C CA . GLN A 1 75 ? -18.445 0.186 19.747 1.00 92.31 75 GLN A CA 1
ATOM 601 C C . GLN A 1 75 ? -17.160 0.799 19.153 1.00 92.31 75 GLN A C 1
ATOM 603 O O . GLN A 1 75 ? -16.717 1.856 19.606 1.00 92.31 75 GLN A O 1
ATOM 608 N N . PRO A 1 76 ? -16.531 0.124 18.174 1.00 95.94 76 PRO A N 1
ATOM 609 C CA . PRO A 1 76 ? -15.295 0.609 17.579 1.00 95.94 76 PRO A CA 1
ATOM 610 C C . PRO A 1 76 ? -15.517 1.945 16.863 1.00 95.94 76 PRO A C 1
ATOM 612 O O . PRO A 1 76 ? -16.451 2.098 16.073 1.00 95.94 76 PRO A O 1
ATOM 615 N N . VAL A 1 77 ? -14.620 2.894 17.111 1.00 97.25 77 VAL A N 1
ATOM 616 C CA . VAL A 1 77 ? -14.512 4.151 16.368 1.00 97.25 77 VAL A CA 1
ATOM 617 C C . VAL A 1 77 ? -13.216 4.123 15.576 1.00 97.25 77 VAL A C 1
ATOM 619 O O . VAL A 1 77 ? -12.155 3.822 16.126 1.00 97.25 77 VAL A O 1
ATOM 622 N N . TYR A 1 78 ? -13.306 4.447 14.290 1.00 97.50 78 TYR A N 1
ATOM 623 C CA . TYR A 1 78 ? -12.168 4.441 13.384 1.00 97.50 78 TYR A CA 1
ATOM 624 C C . TYR A 1 78 ? -11.722 5.861 13.053 1.00 97.50 78 TYR A C 1
ATOM 626 O O . TYR A 1 78 ? -12.536 6.774 12.907 1.00 97.50 78 TYR A O 1
ATOM 634 N N . SER A 1 79 ? -10.417 6.042 12.904 1.00 97.81 79 SER A N 1
ATOM 635 C CA . SER A 1 79 ? -9.826 7.267 12.377 1.00 97.81 79 SER A CA 1
ATOM 636 C C . SER A 1 79 ? -8.657 6.937 11.459 1.00 97.81 79 SER A C 1
ATOM 638 O O . SER A 1 79 ? -8.107 5.834 11.491 1.00 97.81 79 SER A O 1
ATOM 640 N N . ILE A 1 80 ? -8.297 7.894 10.606 1.00 98.19 80 ILE A N 1
ATOM 641 C CA . ILE A 1 80 ? -7.169 7.762 9.689 1.00 98.19 80 ILE A CA 1
ATOM 642 C C . ILE A 1 80 ? -6.220 8.943 9.834 1.00 98.19 80 ILE A C 1
ATOM 644 O O . ILE A 1 80 ? -6.637 10.071 10.100 1.00 98.19 80 ILE A O 1
ATOM 648 N N . ASN A 1 81 ? -4.940 8.677 9.609 1.00 97.19 81 ASN A N 1
ATOM 649 C CA . ASN A 1 81 ? -3.936 9.688 9.336 1.00 97.19 81 ASN A CA 1
ATOM 650 C C . ASN A 1 81 ? -3.315 9.389 7.970 1.00 97.19 81 ASN A C 1
ATOM 6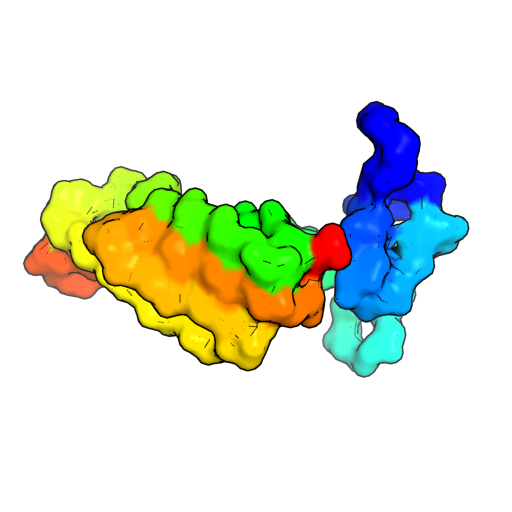52 O O . ASN A 1 81 ? -2.696 8.344 7.764 1.00 97.19 81 ASN A O 1
ATOM 656 N N . SER A 1 82 ? -3.510 10.312 7.035 1.00 91.94 82 SER A N 1
ATOM 657 C CA . SER A 1 82 ? -2.948 10.246 5.693 1.00 91.94 82 SER A CA 1
ATOM 658 C C . SER A 1 82 ? -2.410 11.617 5.308 1.00 91.94 82 SER A C 1
ATOM 660 O O . SER A 1 82 ? -3.181 12.562 5.134 1.00 91.94 82 SER A O 1
ATOM 662 N N . GLN A 1 83 ? -1.092 11.725 5.161 1.00 86.44 83 GLN A N 1
ATOM 663 C CA . GLN A 1 83 ? -0.433 12.894 4.584 1.00 86.44 83 GLN A CA 1
ATOM 664 C C . GLN A 1 83 ? 0.190 12.462 3.262 1.00 86.44 83 GLN A C 1
ATOM 666 O O . GLN A 1 83 ? 1.136 11.676 3.246 1.00 86.44 83 GLN A O 1
ATOM 671 N N . SER A 1 84 ? -0.400 12.908 2.155 1.00 93.31 84 SER A N 1
ATOM 672 C CA . SER A 1 84 ? 0.036 12.534 0.815 1.00 93.31 84 SER A CA 1
ATOM 673 C C . SER A 1 84 ? -0.373 13.590 -0.207 1.00 93.31 84 SER A C 1
ATOM 675 O O . SER A 1 84 ? -1.496 14.094 -0.169 1.00 93.31 84 SER A O 1
ATOM 677 N N . ASP A 1 85 ? 0.525 13.874 -1.147 1.00 94.75 85 ASP A N 1
ATOM 678 C CA . ASP A 1 85 ? 0.235 14.727 -2.301 1.00 94.75 85 ASP A CA 1
ATOM 679 C C . ASP A 1 85 ? -0.394 13.929 -3.459 1.00 94.75 85 ASP A C 1
ATOM 681 O O . ASP A 1 85 ? -1.134 14.486 -4.272 1.00 94.75 85 ASP A O 1
ATOM 685 N N . ILE A 1 86 ? -0.187 12.605 -3.490 1.00 96.62 86 ILE A N 1
ATOM 686 C CA . ILE A 1 86 ? -0.576 11.729 -4.607 1.00 96.62 86 ILE A CA 1
ATOM 687 C C . ILE A 1 86 ? -1.984 11.128 -4.467 1.00 96.62 86 ILE A C 1
ATOM 689 O O . ILE A 1 86 ? -2.523 10.597 -5.438 1.00 96.62 86 ILE A O 1
ATOM 693 N N . PHE A 1 87 ? -2.622 11.231 -3.297 1.00 97.81 87 PHE A N 1
ATOM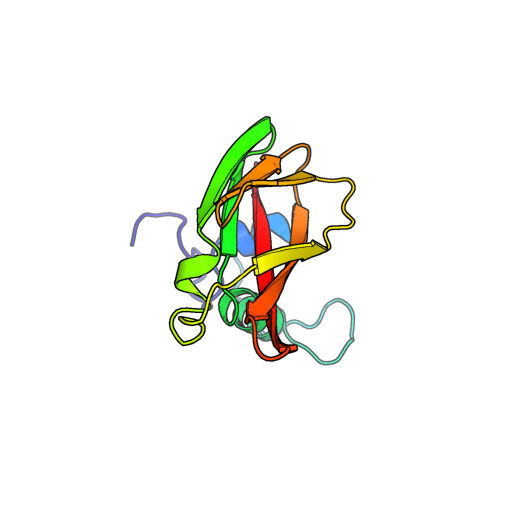 694 C CA . PHE A 1 87 ? -4.030 10.870 -3.095 1.00 97.81 87 PHE A CA 1
ATOM 695 C C . PHE A 1 87 ? -4.704 11.742 -2.029 1.00 97.81 87 PHE A C 1
ATOM 697 O O . PHE A 1 87 ? -4.055 12.487 -1.300 1.00 97.81 87 PHE A O 1
ATOM 704 N N . ALA A 1 88 ? -6.030 11.670 -1.952 1.00 97.62 88 ALA A N 1
ATOM 705 C CA . ALA A 1 88 ? -6.808 12.136 -0.806 1.00 97.62 88 ALA A CA 1
ATOM 706 C C . ALA A 1 88 ? -7.558 10.950 -0.192 1.00 97.62 88 ALA A C 1
ATOM 708 O O . ALA A 1 88 ? -7.986 10.056 -0.923 1.00 97.62 88 ALA A O 1
ATOM 709 N N . ALA A 1 89 ? -7.706 10.935 1.131 1.00 97.94 89 ALA A N 1
ATOM 710 C CA . ALA A 1 89 ? -8.454 9.900 1.826 1.00 97.94 89 ALA A CA 1
ATOM 711 C C . ALA A 1 89 ? -9.359 10.504 2.898 1.00 97.94 89 ALA A C 1
ATOM 713 O O . ALA A 1 89 ? -8.967 11.420 3.619 1.00 97.94 89 ALA A O 1
ATOM 714 N N . GLU A 1 90 ? -10.563 9.960 2.997 1.00 97.44 90 GLU A N 1
ATOM 715 C CA . GLU A 1 90 ? -11.563 10.320 3.997 1.00 97.44 90 GLU A CA 1
ATOM 716 C C . GLU A 1 90 ? -12.157 9.037 4.574 1.00 97.44 90 GLU A C 1
ATOM 718 O O . GLU A 1 90 ? -12.222 8.015 3.886 1.00 97.44 90 GLU A O 1
ATOM 723 N N . ILE A 1 91 ? -12.581 9.077 5.835 1.00 97.75 91 ILE A N 1
ATOM 724 C CA . ILE A 1 91 ? -13.240 7.948 6.489 1.00 97.75 91 ILE A CA 1
ATOM 725 C C . ILE A 1 91 ? -14.665 8.326 6.884 1.00 97.75 91 ILE A C 1
ATOM 727 O O . ILE A 1 91 ? -14.892 9.365 7.504 1.00 97.75 91 ILE A O 1
ATOM 731 N N . ASP A 1 92 ? -15.609 7.456 6.538 1.00 97.44 92 ASP A N 1
ATOM 732 C CA . ASP A 1 92 ? -16.988 7.494 7.017 1.00 97.44 92 ASP A CA 1
ATOM 733 C C . ASP A 1 92 ? -17.307 6.161 7.699 1.00 97.44 92 ASP A C 1
ATOM 735 O O . ASP A 1 92 ? -17.301 5.097 7.073 1.00 97.44 92 ASP A O 1
ATOM 739 N N . ASN A 1 93 ? -17.554 6.213 9.008 1.00 95.38 93 ASN A N 1
ATOM 740 C CA . ASN A 1 93 ? -17.620 5.042 9.880 1.00 95.38 93 ASN A CA 1
ATOM 741 C C . ASN A 1 93 ? -16.356 4.175 9.753 1.00 95.38 93 ASN A C 1
ATOM 743 O O . ASN A 1 93 ? -15.314 4.552 10.277 1.00 95.38 93 ASN A O 1
ATOM 747 N N . SER A 1 94 ? -16.434 3.028 9.078 1.00 96.56 94 SER A N 1
ATOM 748 C CA . SER A 1 94 ? -15.290 2.147 8.813 1.00 96.56 94 SER A CA 1
ATOM 749 C C . SER A 1 94 ? -14.801 2.204 7.364 1.00 96.56 94 SER A C 1
ATOM 751 O O . SER A 1 94 ? -13.768 1.619 7.042 1.00 96.56 94 SER A O 1
ATOM 753 N N . LEU A 1 95 ? -15.522 2.896 6.478 1.00 98.19 95 LEU A N 1
ATOM 754 C CA . LEU A 1 95 ? -15.227 2.936 5.053 1.00 98.19 95 LEU A CA 1
ATOM 755 C C . LEU A 1 95 ? -14.266 4.08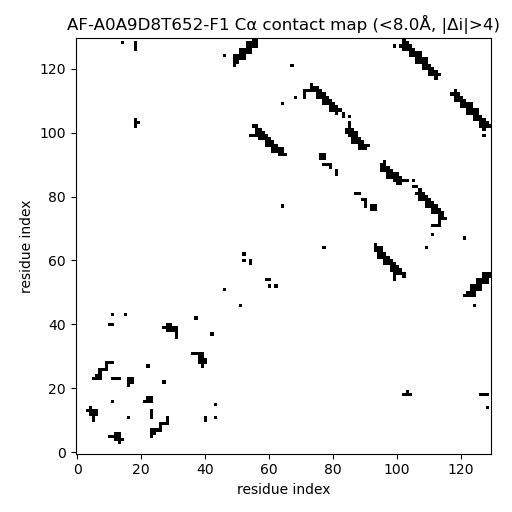0 4.750 1.00 98.19 95 LEU A C 1
ATOM 757 O O . LEU A 1 95 ? -14.617 5.255 4.839 1.00 98.19 95 LEU A O 1
ATOM 761 N N . ILE A 1 96 ? -13.054 3.720 4.351 1.00 98.31 96 ILE A N 1
ATOM 762 C CA . ILE A 1 96 ? -12.040 4.648 3.868 1.00 98.31 96 ILE A CA 1
ATOM 763 C C . ILE A 1 96 ? -12.243 4.812 2.367 1.00 98.31 96 ILE A C 1
ATOM 765 O O . ILE A 1 96 ? -12.071 3.856 1.607 1.00 98.31 96 ILE A O 1
ATOM 769 N N . LYS A 1 97 ? -12.594 6.019 1.928 1.00 98.19 97 LYS A N 1
ATOM 770 C CA . LYS A 1 97 ? -12.637 6.389 0.513 1.00 98.19 97 LYS A CA 1
ATOM 771 C C . LYS A 1 97 ? -11.305 7.021 0.124 1.00 98.19 97 LYS A C 1
ATOM 773 O O . LYS A 1 97 ? -10.917 8.031 0.703 1.00 98.19 97 LYS A O 1
ATOM 778 N 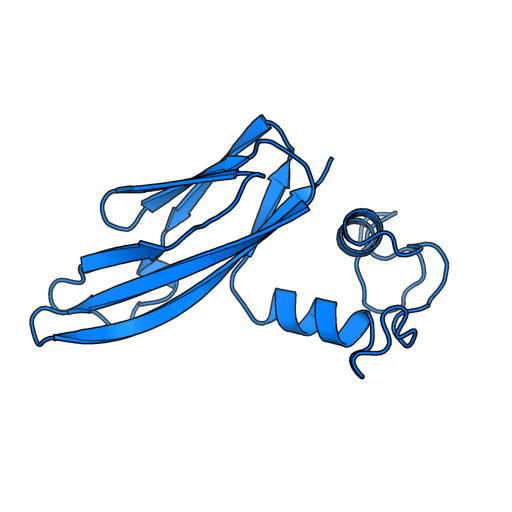N . VAL A 1 98 ? -10.634 6.450 -0.872 1.00 98.31 98 VAL A N 1
ATOM 779 C CA . VAL A 1 98 ? -9.365 6.951 -1.418 1.00 98.31 98 VAL A CA 1
ATOM 780 C C . VAL A 1 98 ? -9.598 7.468 -2.833 1.00 98.31 98 VAL A C 1
ATOM 782 O O . VAL A 1 98 ? -10.195 6.779 -3.660 1.00 98.31 98 VAL A O 1
ATOM 785 N N . ASN A 1 99 ? -9.121 8.678 -3.115 1.00 97.69 99 ASN A N 1
ATOM 786 C CA . ASN A 1 99 ? -9.121 9.291 -4.439 1.00 97.69 99 ASN A CA 1
ATOM 787 C C . ASN A 1 99 ? -7.672 9.475 -4.909 1.00 97.69 99 ASN A C 1
ATOM 789 O O . ASN A 1 99 ? -6.932 10.288 -4.349 1.00 97.69 99 ASN A O 1
ATOM 793 N N . ALA A 1 100 ? -7.264 8.688 -5.903 1.00 97.75 100 ALA A N 1
ATOM 794 C CA . ALA A 1 100 ? -5.915 8.703 -6.454 1.00 97.75 100 ALA A CA 1
ATOM 795 C C . ALA A 1 100 ? -5.731 9.883 -7.417 1.00 97.75 100 ALA A C 1
ATOM 797 O O . ALA A 1 100 ? -6.554 10.094 -8.307 1.00 97.75 100 ALA A O 1
ATOM 798 N N . LYS A 1 101 ? -4.626 10.620 -7.279 1.00 96.62 101 LYS A N 1
ATOM 799 C CA . LYS A 1 101 ? -4.302 11.793 -8.107 1.00 96.62 101 LYS A CA 1
ATOM 800 C C . LYS A 1 101 ? -3.136 11.504 -9.043 1.00 96.62 101 LYS A C 1
ATOM 802 O O . LYS A 1 101 ? -3.283 11.623 -10.254 1.00 96.62 101 LYS A O 1
ATOM 807 N N . GLU A 1 102 ? -2.008 11.084 -8.481 1.00 96.44 102 GLU A N 1
ATOM 808 C CA . GLU A 1 102 ? -0.756 10.866 -9.206 1.00 96.44 102 GLU A CA 1
ATOM 809 C C . GLU A 1 102 ? -0.189 9.480 -8.909 1.00 96.44 102 GLU A C 1
ATOM 811 O O . GLU A 1 102 ? -0.539 8.858 -7.905 1.00 96.44 102 GLU A O 1
ATOM 816 N N . LYS A 1 103 ? 0.683 8.988 -9.794 1.00 96.38 103 LYS A N 1
ATOM 817 C CA . LYS A 1 103 ? 1.352 7.704 -9.586 1.00 96.38 103 LYS A CA 1
ATOM 818 C C . LYS A 1 103 ? 2.316 7.773 -8.408 1.00 96.38 103 LYS A C 1
ATOM 820 O O . LYS A 1 103 ? 2.994 8.780 -8.213 1.00 96.38 103 LYS A O 1
ATOM 825 N N . GLY A 1 104 ? 2.414 6.680 -7.668 1.00 96.50 104 GLY A N 1
ATOM 826 C CA . GLY A 1 104 ? 3.368 6.553 -6.576 1.00 96.50 104 GLY A CA 1
ATOM 827 C C . GLY A 1 104 ? 2.906 5.605 -5.483 1.00 96.50 104 GLY A C 1
ATOM 828 O O . GLY A 1 104 ? 1.859 4.959 -5.576 1.00 96.50 104 GLY A O 1
ATOM 829 N N . LEU A 1 105 ? 3.720 5.553 -4.435 1.00 96.94 105 LEU A N 1
ATOM 830 C CA . LEU A 1 105 ? 3.450 4.816 -3.213 1.00 96.94 105 LEU A CA 1
ATOM 831 C C . LEU A 1 105 ? 3.045 5.777 -2.102 1.00 96.94 105 LEU A C 1
ATOM 833 O O . LEU A 1 105 ? 3.564 6.888 -1.983 1.00 96.94 105 LEU A O 1
ATOM 837 N N . GLY A 1 106 ? 2.137 5.332 -1.249 1.00 96.88 106 GLY A N 1
ATOM 838 C CA . GLY A 1 106 ? 1.827 6.036 -0.021 1.00 96.88 106 GLY A CA 1
ATOM 839 C C . GLY A 1 106 ? 1.168 5.126 0.995 1.00 96.88 106 GLY A C 1
ATOM 840 O O . GLY A 1 106 ? 0.991 3.932 0.771 1.00 96.88 106 GLY A O 1
ATOM 841 N N . LYS A 1 107 ? 0.823 5.699 2.143 1.00 97.56 107 LYS A N 1
ATOM 842 C CA . LYS A 1 107 ? 0.292 4.948 3.275 1.00 97.56 107 LYS A CA 1
ATOM 843 C C . LYS A 1 107 ? -0.771 5.735 4.017 1.00 97.56 107 LYS A C 1
ATOM 845 O O . LYS A 1 107 ? -0.709 6.962 4.103 1.00 97.56 107 LYS A O 1
ATOM 850 N N . ILE A 1 108 ? -1.725 5.005 4.572 1.00 98.31 108 ILE A N 1
ATOM 851 C CA . ILE A 1 108 ? -2.744 5.508 5.484 1.00 98.31 108 ILE A CA 1
ATOM 852 C C . ILE A 1 108 ? -2.559 4.758 6.797 1.00 98.31 108 ILE A C 1
ATOM 854 O O . ILE A 1 108 ? -2.647 3.533 6.826 1.00 98.31 108 ILE A O 1
ATOM 858 N N . VAL A 1 109 ? -2.313 5.475 7.890 1.00 98.31 109 VAL A N 1
ATOM 859 C CA . VAL A 1 109 ? -2.330 4.867 9.224 1.00 98.31 109 VAL A CA 1
ATOM 860 C C . VAL A 1 109 ? -3.774 4.849 9.696 1.00 98.31 109 VAL A C 1
ATOM 862 O O . VAL A 1 109 ? -4.375 5.900 9.918 1.00 98.31 109 VAL A O 1
ATOM 865 N N . MET A 1 110 ? -4.340 3.655 9.810 1.00 98.12 110 MET A N 1
ATOM 866 C CA . MET A 1 110 ? -5.678 3.434 10.340 1.00 98.12 110 MET A CA 1
ATOM 867 C C . MET A 1 110 ? -5.586 3.190 11.838 1.00 98.12 110 MET A C 1
ATOM 869 O O . MET A 1 110 ? -4.700 2.472 12.300 1.00 98.12 110 MET A O 1
ATOM 873 N N . LYS A 1 111 ? -6.541 3.724 12.589 1.00 98.00 111 LYS A N 1
ATOM 874 C CA . LYS A 1 111 ? -6.664 3.501 14.024 1.00 98.00 111 LYS A CA 1
ATOM 875 C C . LYS A 1 111 ? -8.074 3.066 14.368 1.00 98.00 111 LYS A C 1
ATOM 877 O O . LYS A 1 111 ? -9.035 3.628 13.849 1.00 98.00 111 LYS A O 1
ATOM 882 N N . VAL A 1 112 ? -8.187 2.116 15.287 1.00 97.94 112 VAL A N 1
ATOM 883 C CA . VAL A 1 112 ? -9.439 1.783 15.974 1.00 97.94 112 VAL A CA 1
ATOM 884 C C . VAL A 1 112 ? -9.311 2.125 17.455 1.00 97.94 112 VAL A C 1
ATOM 886 O O . VAL A 1 112 ? -8.233 1.999 18.038 1.00 97.94 112 VAL A O 1
ATOM 889 N N . THR A 1 113 ? -10.390 2.595 18.071 1.00 96.94 113 THR A N 1
ATOM 890 C CA . THR A 1 113 ? -10.504 2.770 19.526 1.00 96.94 113 THR A CA 1
ATOM 891 C C . THR A 1 113 ? -11.863 2.253 19.985 1.00 96.94 113 THR A C 1
ATOM 893 O O . THR A 1 113 ? -12.873 2.579 19.360 1.00 96.94 113 THR A O 1
ATOM 896 N N . ASP A 1 114 ? -11.901 1.427 21.030 1.00 93.75 114 ASP A N 1
ATOM 897 C CA . ASP A 1 114 ? -13.155 0.924 21.604 1.00 93.75 114 ASP A CA 1
ATOM 898 C C . ASP A 1 114 ? -13.707 1.845 22.709 1.00 93.75 114 ASP A C 1
ATOM 900 O O . ASP A 1 114 ? -13.062 2.800 23.152 1.00 93.75 114 ASP A O 1
ATOM 904 N N . ALA A 1 115 ? -14.913 1.544 23.196 1.00 91.62 115 ALA A N 1
ATOM 905 C CA . ALA A 1 115 ? -15.548 2.298 24.279 1.00 91.62 115 ALA A CA 1
ATOM 906 C C . ALA A 1 115 ? -14.803 2.234 25.630 1.00 91.62 115 ALA A C 1
ATOM 908 O O . ALA A 1 115 ? -15.114 3.011 26.533 1.00 91.62 115 ALA A O 1
ATOM 909 N N . GLN A 1 116 ? -13.858 1.306 25.799 1.00 90.50 116 GLN A N 1
ATOM 910 C CA . GLN A 1 116 ? -13.031 1.183 27.003 1.00 90.50 116 GLN A CA 1
ATOM 911 C C . GLN A 1 116 ? -11.722 1.979 26.888 1.00 90.50 116 GLN A C 1
ATOM 913 O O . GLN A 1 116 ? -11.024 2.141 27.889 1.00 90.50 116 GLN A O 1
ATOM 918 N N . GLY A 1 117 ? -11.419 2.513 25.700 1.00 90.88 117 GLY A N 1
ATOM 919 C CA . GLY A 1 117 ? -10.205 3.267 25.404 1.00 90.88 117 GLY A CA 1
ATOM 920 C C . GLY A 1 117 ? -9.044 2.408 24.899 1.00 90.88 117 GLY A C 1
ATOM 921 O O . GLY A 1 117 ? -7.953 2.946 24.697 1.00 90.88 117 GLY A O 1
ATOM 922 N N . ASP A 1 118 ? -9.258 1.110 24.665 1.00 93.50 118 ASP A N 1
ATOM 923 C CA . ASP A 1 118 ? -8.268 0.256 24.016 1.00 93.50 118 ASP A CA 1
ATOM 924 C C . ASP A 1 118 ? -8.121 0.699 22.558 1.00 93.50 118 ASP A C 1
ATOM 926 O O . ASP A 1 118 ? -9.111 0.994 21.884 1.00 93.50 118 ASP A O 1
ATOM 930 N N . SER A 1 119 ? -6.888 0.757 22.049 1.00 96.00 119 SER A N 1
ATOM 931 C CA . SER A 1 119 ? -6.634 1.191 20.674 1.00 96.00 119 SER A CA 1
ATOM 932 C C . SER A 1 119 ? -5.551 0.375 19.988 1.00 96.00 119 SER A C 1
ATOM 934 O O . SER A 1 119 ? -4.650 -0.162 20.632 1.00 96.00 119 SER A O 1
ATOM 936 N N . PHE A 1 120 ? -5.655 0.289 18.665 1.00 97.12 120 PHE A N 1
ATOM 937 C CA . PHE A 1 120 ? -4.671 -0.363 17.810 1.00 97.12 120 PHE A CA 1
ATOM 938 C C . PHE A 1 120 ? -4.537 0.408 16.498 1.00 97.12 120 PHE A C 1
ATOM 940 O O . PHE A 1 120 ? -5.512 0.981 16.003 1.00 97.12 120 PHE A O 1
ATOM 947 N N . GLU A 1 121 ? -3.324 0.431 15.956 1.00 97.69 121 GLU A N 1
ATOM 948 C CA . GLU A 1 121 ? -2.993 1.107 14.706 1.00 97.69 121 GLU A CA 1
ATOM 949 C C . GLU A 1 121 ? -2.477 0.087 13.697 1.00 97.69 121 GLU A C 1
ATOM 951 O O . GLU A 1 121 ? -1.748 -0.839 14.049 1.00 97.69 121 GLU A O 1
ATOM 956 N N . GLN A 1 122 ? -2.869 0.259 12.439 1.00 96.94 122 GLN A N 1
ATOM 957 C CA . GLN A 1 122 ? -2.395 -0.566 11.339 1.00 96.94 122 GLN A CA 1
ATOM 958 C C . GLN A 1 122 ? -2.249 0.267 10.072 1.00 96.94 122 GLN A C 1
ATOM 960 O O . GLN A 1 122 ? -3.082 1.122 9.768 1.00 96.94 122 GLN A O 1
ATOM 965 N N . THR A 1 123 ? -1.198 -0.009 9.311 1.00 98.00 123 THR A N 1
ATOM 966 C CA . THR A 1 123 ? -0.948 0.646 8.030 1.00 98.00 123 THR A CA 1
ATOM 967 C C . THR A 1 123 ? -1.785 0.004 6.927 1.00 98.00 123 THR A C 1
ATOM 969 O O . THR A 1 123 ? -1.862 -1.219 6.831 1.00 98.00 123 THR A O 1
ATOM 972 N N . LEU A 1 124 ? -2.399 0.838 6.091 1.00 98.38 124 LEU A N 1
ATOM 973 C CA . LEU A 1 124 ? -2.921 0.491 4.774 1.00 98.38 124 LEU A CA 1
ATOM 974 C C . LEU A 1 124 ? -1.998 1.106 3.724 1.00 98.38 124 LEU A C 1
ATOM 976 O O . LEU A 1 124 ? -1.883 2.331 3.627 1.00 98.38 124 LEU A O 1
ATOM 980 N N . ASN A 1 125 ? -1.356 0.255 2.940 1.00 98.19 125 ASN A N 1
ATOM 981 C CA . ASN A 1 125 ? -0.467 0.666 1.868 1.00 98.19 125 ASN A CA 1
ATOM 982 C C . ASN A 1 125 ? -1.254 1.013 0.596 1.00 98.19 125 ASN A C 1
ATOM 984 O O . ASN A 1 125 ? -2.277 0.407 0.282 1.00 98.19 125 ASN A O 1
ATOM 988 N N . ILE A 1 126 ? -0.793 2.009 -0.151 1.00 98.00 126 ILE A N 1
ATOM 989 C CA . ILE A 1 126 ? -1.444 2.498 -1.367 1.00 98.00 126 ILE A CA 1
ATOM 990 C C . ILE A 1 126 ? -0.418 2.464 -2.495 1.00 98.00 126 ILE A C 1
ATOM 992 O O . ILE A 1 126 ? 0.608 3.139 -2.419 1.00 98.00 126 ILE A O 1
ATOM 996 N N . ALA A 1 127 ? -0.713 1.706 -3.547 1.00 97.81 127 ALA A N 1
ATOM 997 C CA . ALA A 1 127 ? 0.035 1.709 -4.795 1.00 97.81 127 ALA A CA 1
ATOM 998 C C . ALA A 1 127 ? -0.841 2.285 -5.908 1.00 97.81 127 ALA A C 1
ATOM 1000 O O . ALA A 1 127 ? -1.881 1.719 -6.253 1.00 97.81 127 ALA A O 1
ATOM 1001 N N . ILE A 1 128 ? -0.420 3.419 -6.466 1.00 97.69 128 ILE A N 1
ATOM 1002 C CA . ILE A 1 128 ? -1.097 4.077 -7.584 1.00 97.69 128 ILE A CA 1
ATOM 1003 C C . ILE A 1 128 ? -0.246 3.867 -8.827 1.00 97.69 128 ILE A C 1
ATOM 1005 O O . ILE A 1 128 ? 0.776 4.524 -9.021 1.00 97.69 128 ILE A O 1
ATOM 1009 N N . CYS A 1 129 ? -0.677 2.930 -9.658 1.00 93.19 129 CYS A N 1
ATOM 1010 C CA . CYS A 1 129 ? -0.069 2.630 -10.942 1.00 93.19 129 CYS A CA 1
ATOM 1011 C C . CYS A 1 129 ? -0.599 3.561 -12.045 1.00 93.19 129 CYS A C 1
ATOM 1013 O O . CYS A 1 129 ? -1.529 4.351 -11.837 1.00 93.19 129 CYS A O 1
ATOM 1015 N N . GLU A 1 130 ? 0.010 3.447 -13.227 1.00 80.38 130 GLU A N 1
ATOM 1016 C CA . GLU A 1 130 ? -0.440 4.117 -14.457 1.00 80.38 130 GLU A CA 1
ATOM 1017 C C . GLU A 1 130 ? -1.843 3.674 -14.922 1.00 80.38 130 GLU A C 1
ATOM 1019 O O . GLU A 1 130 ? -2.235 2.492 -14.739 1.00 80.38 130 GLU A O 1
#